Protein 7VRF (pdb70)

B-factor: mean 32.5, std 10.84, range [16.89, 79.66]

Solvent-accessible surface area: 8425 Å² total

Structure (mmCIF, N/CA/C/O backbone):
data_7VRF
#
_entry.id   7VRF
#
_cell.length_a   31.421
_cell.length_b   37.455
_cell.length_c   38.757
_cell.angle_alpha   61.228
_cell.angle_beta   88.787
_cell.angle_gamma   74.943
#
_symmetry.space_group_name_H-M   'P 1'
#
loop_
_entity.id
_entity.type
_entity.pdbx_description
1 polymer Oxpecker
2 polymer H3K9me3
3 water water
#
loop_
_atom_site.group_PDB
_atom_site.id
_atom_site.type_symbol
_atom_site.label_atom_id
_atom_site.label_alt_id
_atom_site.label_comp_id
_atom_site.label_asym_id
_atom_site.label_entity_id
_atom_site.label_seq_id
_atom_site.pdbx_PDB_ins_code
_atom_site.Cartn_x
_atom_site.Cartn_y
_atom_site.Cartn_z
_atom_site.occupancy
_atom_site.B_iso_or_equiv
_atom_site.auth_seq_id
_atom_site.auth_comp_id
_atom_site.auth_asym_id
_atom_site.auth_atom_id
_atom_site.pdbx_PDB_model_num
ATOM 1 N N . SER A 1 6 ? 63.75960 7.25618 162.69668 1.000 56.54864 19 SER A N 1
ATOM 2 C CA . SER A 1 6 ? 63.77110 6.12463 161.77638 1.000 50.25227 19 SER A CA 1
ATOM 3 C C . SER A 1 6 ? 63.71037 4.81439 162.54239 1.000 42.08121 19 SER A C 1
ATOM 4 O O . SER A 1 6 ? 63.43994 4.79589 163.74478 1.000 44.88116 19 SER A O 1
ATOM 7 N N . SER A 1 7 ? 64.02195 3.71990 161.84052 1.000 47.50267 20 SER A N 1
ATOM 8 C CA . SER A 1 7 ? 63.92886 2.38902 162.42635 1.000 39.22971 20 SER A CA 1
ATOM 9 C C . SER A 1 7 ? 65.08160 1.49685 162.00511 1.000 31.59659 20 SER A C 1
ATOM 10 O O . SER A 1 7 ? 64.89647 0.28375 161.82768 1.000 36.47119 20 SER A O 1
ATOM 13 N N . GLU A 1 8 ? 66.27474 2.06061 161.90117 1.000 28.50643 21 GLU A N 1
ATOM 14 C CA . GLU A 1 8 ? 67.44014 1.37864 161.36014 1.000 33.33479 21 GLU A CA 1
ATOM 15 C C . GLU A 1 8 ? 68.41188 1.02117 162.48088 1.000 29.79824 21 GLU A C 1
ATOM 16 O O . GLU A 1 8 ? 68.74847 1.86731 163.32836 1.000 27.79692 21 GLU A O 1
ATOM 22 N N . TYR A 1 9 ? 68.85235 -0.23371 162.50128 1.000 24.50791 22 TYR A N 1
ATOM 23 C CA . TYR A 1 9 ? 69.72847 -0.72864 163.55934 1.000 25.67499 22 TYR A CA 1
ATOM 24 C C . TYR A 1 9 ? 70.88179 -1.51469 162.93317 1.000 26.48496 22 TYR A C 1
ATOM 25 O O . TYR A 1 9 ? 70.94346 -1.71685 161.71188 1.000 26.81853 22 TYR A O 1
ATOM 34 N N . ILE A 1 10 ? 71.79836 -1.98084 163.76406 1.000 21.37952 23 ILE A N 1
ATOM 35 C CA . ILE A 1 10 ? 73.00512 -2.65925 163.31051 1.000 20.77373 23 ILE A CA 1
ATOM 36 C C . ILE A 1 10 ? 72.79791 -4.16567 163.44342 1.000 21.97327 23 ILE A C 1
ATOM 37 O O . ILE A 1 10 ? 72.41136 -4.65287 164.50732 1.000 22.49004 23 ILE A O 1
ATOM 42 N N . VAL A 1 11 ? 73.07108 -4.90034 162.37982 1.000 20.73415 24 VAL A N 1
ATOM 43 C CA . VAL A 1 11 ? 72.86377 -6.34610 162.39727 1.000 19.89226 24 VAL A CA 1
ATOM 44 C C . VAL A 1 11 ? 74.14276 -7.00341 162.89967 1.000 22.91728 24 VAL A C 1
ATOM 45 O O . VAL A 1 11 ? 75.25252 -6.65863 162.45888 1.000 23.71080 24 VAL A O 1
ATOM 49 N N . GLU A 1 12 ? 74.00588 -7.97579 163.80581 1.000 22.34662 25 GLU A N 1
ATOM 50 C CA . GLU A 1 12 ? 75.13474 -8.73216 164.33368 1.000 20.93240 25 GLU A CA 1
ATOM 51 C C . GLU A 1 12 ? 75.30144 -10.09023 163.67028 1.000 23.54325 25 GLU A C 1
ATOM 52 O O . GLU A 1 12 ? 76.41874 -10.49360 163.34265 1.000 24.01159 25 GLU A O 1
ATOM 58 N N . LYS A 1 13 ? 74.21399 -10.83137 163.53330 1.000 21.65694 26 LYS A N 1
ATOM 59 C CA . LYS A 1 13 ? 74.26378 -12.15720 162.93515 1.000 21.19592 26 LYS A CA 1
ATOM 60 C C . LYS A 1 13 ? 72.84669 -12.53115 162.54273 1.000 24.87202 26 LYS A C 1
ATOM 61 O O . LYS A 1 13 ? 71.87582 -11.86689 162.92544 1.000 22.35730 26 LYS A O 1
ATOM 67 N N . PHE A 1 14 ? 72.73801 -13.60765 161.77358 1.000 24.89545 27 PHE A N 1
ATOM 68 C CA . PHE A 1 14 ? 71.44262 -14.17602 161.45972 1.000 17.85827 27 PHE A CA 1
ATOM 69 C C . PHE A 1 14 ? 71.29731 -15.46745 162.24570 1.000 21.07901 27 PHE A C 1
ATOM 70 O O . PHE A 1 14 ? 72.28794 -16.11650 162.59723 1.000 23.63808 27 PHE A O 1
ATOM 78 N N . LEU A 1 15 ? 70.05253 -15.79566 162.53575 1.000 17.96145 28 LEU A N 1
ATOM 79 C CA . LEU A 1 15 ? 69.71409 -16.89762 163.42974 1.000 18.87976 28 LEU A CA 1
ATOM 80 C C . LEU A 1 15 ? 68.69690 -17.82931 162.81602 1.000 21.22431 28 LEU A C 1
ATOM 81 O O . LEU A 1 15 ? 68.12800 -18.66343 163.53841 1.000 23.97943 28 LEU A O 1
ATOM 86 N N . GLY A 1 16 ? 68.47959 -17.74356 161.50814 1.000 19.53420 29 GLY A N 1
ATOM 87 C CA . GLY A 1 16 ? 67.46477 -18.58945 160.89861 1.000 21.17270 29 GLY A CA 1
ATOM 88 C C . GLY A 1 16 ? 67.04791 -18.07800 159.53480 1.000 21.34890 29 GLY A C 1
ATOM 89 O O . GLY A 1 16 ? 67.25968 -16.90915 159.18005 1.000 18.92024 29 GLY A O 1
ATOM 90 N N . LYS A 1 17 ? 66.41347 -18.94010 158.76575 1.000 18.43737 30 LYS A N 1
ATOM 91 C CA . LYS A 1 17 ? 65.94804 -18.59649 157.42651 1.000 19.81483 30 LYS A CA 1
ATOM 92 C C . LYS A 1 17 ? 64.56870 -19.18815 157.25188 1.000 23.88019 30 LYS A C 1
ATOM 93 O O . LYS A 1 17 ? 64.31651 -20.30921 157.71995 1.000 23.14008 30 LYS A O 1
ATOM 99 N N . ARG A 1 18 ? 63.68301 -18.44968 156.58491 1.000 23.51561 31 ARG A N 1
ATOM 100 C CA . ARG A 1 18 ? 62.37283 -18.99773 156.21296 1.000 24.80967 31 ARG A CA 1
ATOM 101 C C . ARG A 1 18 ? 61.81834 -18.31708 154.97069 1.000 29.72313 31 ARG A C 1
ATOM 102 O O . ARG A 1 18 ? 62.32024 -17.27871 154.52961 1.000 23.63411 31 ARG A O 1
ATOM 110 N N . TYR A 1 19 ? 60.73729 -18.89191 154.43050 1.000 22.98879 32 TYR A N 1
ATOM 111 C CA . TYR A 1 19 ? 59.95207 -18.24628 153.37579 1.000 26.81472 32 TYR A CA 1
ATOM 112 C C . TYR A 1 19 ? 58.61281 -17.85520 153.97933 1.000 29.36446 32 TYR A C 1
ATOM 113 O O . TYR A 1 19 ? 57.97243 -18.67244 154.64371 1.000 28.47801 32 TYR A O 1
ATOM 122 N N . LEU A 1 20 ? 58.23384 -16.59618 153.81254 1.000 24.94137 33 LEU A N 1
ATOM 123 C CA . LEU A 1 20 ? 56.94319 -16.07181 154.24090 1.000 27.98038 33 LEU A CA 1
ATOM 124 C C . LEU A 1 20 ? 56.21319 -15.56399 153.00680 1.000 31.12140 33 LEU A C 1
ATOM 125 O O . LEU A 1 20 ? 56.68947 -14.63684 152.34008 1.000 28.90044 33 LEU A O 1
ATOM 130 N N . ARG A 1 21 ? 55.05649 -16.16037 152.71424 1.000 27.04283 34 ARG A N 1
ATOM 131 C CA . ARG A 1 21 ? 54.32718 -15.86694 151.47725 1.000 31.84629 34 ARG A CA 1
ATOM 132 C C . ARG A 1 21 ? 55.23321 -16.04078 1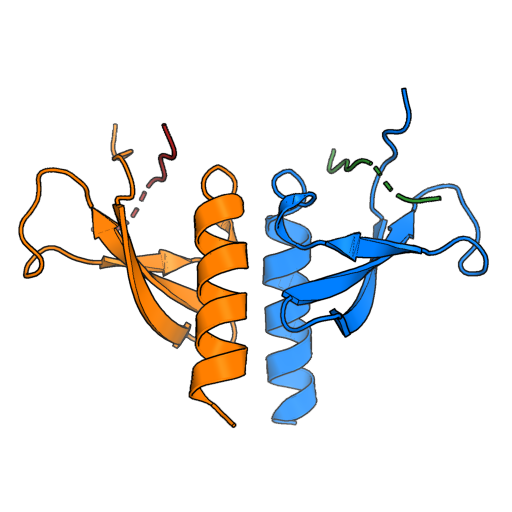50.25996 1.000 30.73388 34 ARG A C 1
ATOM 133 O O . ARG A 1 21 ? 55.15286 -15.29587 149.28133 1.000 32.63699 34 ARG A O 1
ATOM 141 N N . GLY A 1 22 ? 56.12895 -17.01691 150.33349 1.000 30.98541 35 GLY A N 1
ATOM 142 C CA . GLY A 1 22 ? 56.98754 -17.32586 149.21354 1.000 31.23095 35 GLY A CA 1
ATOM 143 C C . GLY A 1 22 ? 58.20481 -16.43876 149.08719 1.000 32.69609 35 GLY A C 1
ATOM 144 O O . GLY A 1 22 ? 58.90793 -16.52199 148.08904 1.000 30.28566 35 GLY A O 1
ATOM 145 N N . ARG A 1 23 ? 58.48942 -15.59910 150.08395 1.000 25.92765 36 ARG A N 1
ATOM 146 C CA . ARG A 1 23 ? 59.63937 -14.71506 149.95824 1.000 26.76944 36 ARG A CA 1
ATOM 147 C C . ARG A 1 23 ? 60.66208 -14.92317 151.07912 1.000 26.35569 36 ARG A C 1
ATOM 148 O O . ARG A 1 23 ? 60.29223 -15.19282 152.23339 1.000 27.52385 36 ARG A O 1
ATOM 156 N N . PRO A 1 24 ? 61.95710 -14.85400 150.75634 1.000 23.13528 37 PRO A N 1
ATOM 157 C CA . PRO A 1 24 ? 62.98789 -15.20703 151.73964 1.000 25.55513 37 PRO A CA 1
ATOM 158 C C . PRO A 1 24 ? 63.13042 -14.16075 152.84476 1.000 22.89644 37 PRO A C 1
ATOM 159 O O . PRO A 1 24 ? 63.15355 -12.95278 152.59369 1.000 21.93546 37 PRO A O 1
ATOM 163 N N . GLN A 1 25 ? 63.27046 -14.64710 154.07960 1.000 21.65675 38 GLN A N 1
ATOM 164 C CA . GLN A 1 25 ? 63.44626 -13.80279 155.25680 1.000 20.36423 38 GLN A CA 1
ATOM 165 C C . GLN A 1 25 ? 64.52416 -14.40624 156.14008 1.000 22.49849 38 GLN A C 1
ATOM 166 O O . GLN A 1 25 ? 64.71409 -15.62902 156.15593 1.000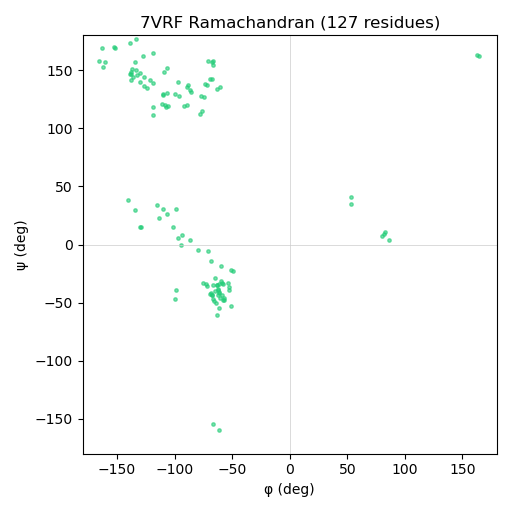 23.49154 38 GLN A O 1
ATOM 172 N N . TYR A 1 26 ? 65.22482 -13.55057 156.88558 1.000 19.64344 39 TYR A N 1
ATOM 173 C CA . TYR A 1 26 ? 66.30688 -13.98371 157.76484 1.000 19.57342 39 TYR A CA 1
ATOM 174 C C . TYR A 1 26 ? 66.02598 -13.50505 159.17537 1.000 20.23987 39 TYR A C 1
ATOM 175 O O . TYR A 1 26 ? 65.59909 -12.36841 159.38208 1.000 21.91382 39 TYR A O 1
ATOM 184 N N . LEU A 1 27 ? 66.21631 -14.39580 160.14149 1.000 18.00151 40 LEU A N 1
ATOM 185 C CA . LEU A 1 27 ? 66.02615 -14.04919 161.53817 1.000 17.48274 40 LEU A CA 1
ATOM 186 C C . LEU A 1 27 ? 67.22689 -13.22855 161.99277 1.000 18.72366 40 LEU A C 1
ATOM 187 O O . LEU A 1 27 ? 68.36894 -13.70098 161.97640 1.000 20.74856 40 LEU A O 1
ATOM 192 N N . THR A 1 28 ? 66.99262 -11.97119 162.33792 1.000 20.11206 41 THR A N 1
ATOM 193 C CA . THR A 1 28 ? 68.06752 -10.99136 162.43024 1.000 16.89158 41 THR A CA 1
ATOM 194 C C . THR A 1 28 ? 68.31868 -10.67085 163.89879 1.000 17.96808 41 THR A C 1
ATOM 195 O O . THR A 1 28 ? 67.40616 -10.19282 164.57144 1.000 19.29325 41 THR A O 1
ATOM 199 N N . LYS A 1 29 ? 69.54414 -10.93004 164.36529 1.000 17.47374 42 LYS A N 1
ATOM 200 C CA . LYS A 1 29 ? 69.99092 -10.56786 165.71717 1.000 21.81529 42 LYS A CA 1
ATOM 201 C C . LYS A 1 29 ? 70.63205 -9.19171 165.61983 1.000 21.22187 42 LYS A C 1
ATOM 202 O O . LYS A 1 29 ? 71.62533 -9.03699 164.91600 1.000 21.78756 42 LYS A O 1
ATOM 208 N N . TRP A 1 30 ? 70.06553 -8.21448 166.33297 1.000 20.32089 43 TRP A N 1
ATOM 209 C CA . TRP A 1 30 ? 70.56281 -6.83944 166.32057 1.000 20.91656 43 TRP A CA 1
ATOM 210 C C . TRP A 1 30 ? 71.66423 -6.66212 167.35128 1.000 25.32659 43 TRP A C 1
ATOM 211 O O . TRP A 1 30 ? 71.54342 -7.12715 168.49487 1.000 20.97183 43 TRP A O 1
ATOM 222 N N . GLU A 1 31 ? 72.75816 -6.03515 166.92971 1.000 25.52136 44 GLU A N 1
ATOM 223 C CA . GLU A 1 31 ? 73.82073 -5.68949 167.85413 1.000 22.63857 44 GLU A CA 1
ATOM 224 C C . GLU A 1 31 ? 73.29413 -4.75540 168.93339 1.000 19.78160 44 GLU A C 1
ATOM 225 O O . GLU A 1 31 ? 72.53229 -3.82269 168.65834 1.000 21.61753 44 GLU A O 1
ATOM 231 N N . GLY A 1 32 ? 73.67834 -5.03244 170.17550 1.000 21.00220 45 GLY A N 1
ATOM 232 C CA . GLY A 1 32 ? 73.24799 -4.19940 171.27760 1.000 23.20951 45 GLY A CA 1
ATOM 233 C C . GLY A 1 32 ? 71.85559 -4.47616 171.78701 1.000 23.13040 45 GLY A C 1
ATOM 234 O O . GLY A 1 32 ? 71.37767 -3.75387 172.67791 1.000 24.53365 45 GLY A O 1
ATOM 235 N N . TYR A 1 33 ? 71.20909 -5.52805 171.30073 1.000 23.95472 46 TYR A N 1
ATOM 236 C CA . TYR A 1 33 ? 69.91381 -5.96240 171.79337 1.000 20.28823 46 TYR A CA 1
ATOM 237 C C . TYR A 1 33 ? 69.95050 -7.45542 172.08777 1.000 24.21734 46 TYR A C 1
ATOM 238 O O . TYR A 1 33 ? 70.63364 -8.21669 171.38016 1.000 26.37802 46 TYR A O 1
ATOM 247 N N . PRO A 1 34 ? 69.20164 -7.91142 173.08588 1.000 23.68206 47 PRO A N 1
ATOM 248 C CA . PRO A 1 34 ? 69.22883 -9.34244 173.41663 1.000 24.30264 47 PRO A CA 1
ATOM 249 C C . PRO A 1 34 ? 68.62411 -10.17685 172.30192 1.000 27.25096 47 PRO A C 1
ATOM 250 O O . PRO A 1 34 ? 67.79735 -9.70684 171.52341 1.000 24.50778 47 PRO A O 1
ATOM 254 N N . ILE A 1 35 ? 69.01228 -11.45697 172.29340 1.000 28.82174 48 ILE A N 1
ATOM 255 C CA . ILE A 1 35 ? 68.49820 -12.42841 171.32338 1.000 27.37955 48 ILE A CA 1
ATOM 256 C C . ILE A 1 35 ? 66.96651 -12.48153 171.31606 1.000 27.30607 48 ILE A C 1
ATOM 257 O O . ILE A 1 35 ? 66.35507 -12.65632 170.25028 1.000 26.54658 48 ILE A O 1
ATOM 262 N N . GLU A 1 36 ? 66.31690 -12.27037 172.47150 1.000 28.53729 49 GLU A N 1
ATOM 263 C CA . GLU A 1 36 ? 64.84981 -12.26162 172.53020 1.000 29.43529 49 GLU A CA 1
ATOM 264 C C . GLU A 1 36 ? 64.22012 -11.20189 171.64388 1.000 32.07567 49 GLU A C 1
ATOM 265 O O . GLU A 1 36 ? 63.02029 -11.29737 171.34773 1.000 34.05136 49 GLU A O 1
ATOM 271 N N . GLN A 1 37 ? 65.00303 -10.20104 171.23200 1.000 27.30059 50 GLN A N 1
ATOM 272 C CA . GLN A 1 37 ? 64.61054 -9.05967 170.41724 1.000 29.04745 50 GLN A CA 1
ATOM 273 C C . GLN A 1 37 ? 64.84392 -9.27573 168.92742 1.000 24.72313 50 GLN A C 1
ATOM 274 O O . GLN A 1 37 ? 64.75829 -8.31093 168.15664 1.000 25.66425 50 GLN A O 1
ATOM 280 N N . CYS A 1 38 ? 65.20608 -10.48041 168.51349 1.000 26.20976 51 CYS A N 1
ATOM 281 C CA . CYS A 1 38 ? 65.49477 -10.65330 167.09591 1.000 23.57713 51 CYS A CA 1
ATOM 282 C C . CYS A 1 38 ? 64.18909 -10.57495 166.32357 1.000 24.72261 51 CYS A C 1
ATOM 283 O O . CYS A 1 38 ? 63.10609 -10.84898 166.85828 1.000 24.16666 51 CYS A O 1
ATOM 286 N N . THR A 1 39 ? 64.30058 -10.26106 165.02551 1.000 24.89732 52 THR A N 1
ATOM 287 C CA . THR A 1 39 ? 63.14343 -10.07489 164.17186 1.000 20.98635 52 THR A CA 1
ATOM 288 C C . THR A 1 39 ? 63.39461 -10.74064 162.82206 1.000 19.28455 52 THR A C 1
ATOM 289 O O . THR A 1 39 ? 64.53117 -10.78540 162.33562 1.000 20.41960 52 THR A O 1
ATOM 293 N N . TRP A 1 40 ? 62.31720 -11.25466 162.24293 1.000 20.02368 53 TRP A N 1
ATOM 294 C CA . TRP A 1 40 ? 62.32544 -11.75996 160.86815 1.000 20.06034 53 TRP A CA 1
ATOM 295 C C . TRP A 1 40 ? 62.28071 -10.58448 159.90864 1.000 24.20171 53 TRP A C 1
ATOM 296 O O . TRP A 1 40 ? 61.40295 -9.72255 160.02258 1.000 26.83146 53 TRP A O 1
ATOM 307 N N . GLU A 1 41 ? 63.22054 -10.55324 158.96622 1.000 21.85802 54 GLU A N 1
ATOM 308 C CA . GLU A 1 41 ? 63.36242 -9.43818 158.04411 1.000 18.19988 54 GLU A CA 1
ATOM 309 C C . GLU A 1 41 ? 63.44898 -9.95279 156.61759 1.000 20.96386 54 GLU A C 1
ATOM 310 O O . GLU A 1 41 ? 64.17888 -10.91465 156.35870 1.000 20.88237 54 GLU A O 1
ATOM 316 N N . PRO A 1 42 ? 62.79831 -9.26054 155.67890 1.000 22.74879 55 PRO A N 1
ATOM 317 C CA . PRO A 1 42 ? 62.89108 -9.64466 154.25871 1.000 24.68109 55 PRO A CA 1
ATOM 318 C C . PRO A 1 42 ? 64.26910 -9.39569 153.68312 1.000 24.11514 55 PRO A C 1
ATOM 319 O O . PRO A 1 42 ? 64.92857 -8.39418 153.97752 1.000 23.43424 55 PRO A O 1
ATOM 323 N N . LEU A 1 43 ? 64.68252 -10.32219 152.82578 1.000 22.52229 56 LEU A N 1
ATOM 324 C CA . LEU A 1 43 ? 65.98065 -10.24533 152.18368 1.000 26.55420 56 LEU A CA 1
ATOM 325 C C . LEU A 1 43 ? 66.20463 -8.90632 151.49609 1.000 21.79753 56 LEU A C 1
ATOM 326 O O . LEU A 1 43 ? 67.31487 -8.36193 151.51796 1.000 24.55631 56 LEU A O 1
ATOM 331 N N . GLU A 1 44 ? 65.17135 -8.36185 150.86423 1.000 29.44331 57 GLU A N 1
ATOM 332 C CA . GLU A 1 44 ? 65.42334 -7.17583 150.05863 1.000 29.99203 57 GLU A CA 1
ATOM 333 C C . GLU A 1 44 ? 65.71557 -5.95296 150.91367 1.000 31.41728 57 GLU A C 1
ATOM 334 O O . GLU A 1 44 ? 66.11946 -4.91812 150.36271 1.000 28.55051 57 GLU A O 1
ATOM 340 N N . ASN A 1 45 ? 65.59952 -6.06094 152.24094 1.000 30.34065 58 ASN A N 1
ATOM 341 C CA . ASN A 1 45 ? 65.94527 -4.98580 153.15809 1.000 28.70516 58 ASN A CA 1
ATOM 342 C C . ASN A 1 45 ? 67.34107 -5.12811 153.74410 1.000 27.23678 58 ASN A C 1
ATOM 343 O O . ASN A 1 45 ? 67.71612 -4.32563 154.60271 1.000 30.93868 58 ASN A O 1
ATOM 348 N N . LEU A 1 46 ? 68.12076 -6.10668 153.29528 1.000 23.13369 59 LEU A N 1
ATOM 349 C CA . LEU A 1 46 ? 69.39274 -6.46576 153.90241 1.000 19.35529 59 LEU A CA 1
ATOM 350 C C . LEU A 1 46 ? 70.55474 -6.17192 152.96259 1.000 23.35861 59 LEU A C 1
ATOM 351 O O . LEU A 1 46 ? 71.64584 -6.71821 153.12537 1.000 25.56930 59 LEU A O 1
ATOM 356 N N . GLY A 1 47 ? 70.33859 -5.25609 152.00086 1.000 30.85951 60 GLY A N 1
ATOM 357 C CA . GLY A 1 47 ? 71.36374 -4.95516 151.01668 1.000 26.41206 60 GLY A CA 1
ATOM 358 C C . GLY A 1 47 ? 72.67262 -4.48303 151.61465 1.000 30.99182 60 GLY A C 1
ATOM 359 O O . GLY A 1 47 ? 73.75180 -4.77738 151.08489 1.000 30.46510 60 GLY A O 1
ATOM 360 N N . LYS A 1 48 ? 72.60467 -3.75733 152.73312 1.000 24.02259 61 LYS A N 1
ATOM 361 C CA . LYS A 1 48 ? 73.81637 -3.29456 153.37139 1.000 24.53532 61 LYS A CA 1
ATOM 362 C C . LYS A 1 48 ? 74.47936 -4.39257 154.19139 1.000 29.45007 61 LYS A C 1
ATOM 363 O O . LYS A 1 48 ? 75.59041 -4.18713 154.69298 1.000 28.45709 61 LYS A O 1
ATOM 369 N N . CYS A 1 49 ? 73.83693 -5.56743 154.28807 1.000 26.17082 62 CYS A N 1
ATOM 370 C CA . CYS A 1 49 ? 74.30999 -6.69513 155.08492 1.000 25.63663 62 CYS A CA 1
ATOM 371 C C . CYS A 1 49 ? 74.78164 -7.85394 154.20830 1.000 30.28158 62 CYS A C 1
ATOM 372 O O . CYS A 1 49 ? 74.66033 -9.02418 154.57830 1.000 25.75240 62 CYS A O 1
ATOM 375 N N . MET A 1 50 ? 75.29526 -7.56045 153.01675 1.000 32.14665 63 MET A N 1
ATOM 376 C CA . MET A 1 50 ? 75.44017 -8.64198 152.06468 1.000 29.83445 63 MET A CA 1
ATOM 377 C C . MET A 1 50 ? 76.54361 -9.61140 152.43225 1.000 27.58390 63 MET A C 1
ATOM 378 O O . MET A 1 50 ? 76.43359 -10.81162 152.13010 1.000 31.54386 63 MET A O 1
ATOM 383 N N . THR A 1 51 ? 77.63269 -9.09430 153.00016 1.000 28.15937 64 THR A N 1
ATOM 384 C CA . THR A 1 51 ? 78.69118 -9.95291 153.51478 1.000 33.48905 64 THR A CA 1
ATOM 385 C C . THR A 1 51 ? 78.14924 -10.92086 154.55533 1.000 29.63480 64 THR A C 1
ATOM 386 O O . THR A 1 51 ? 78.43198 -12.12217 154.51271 1.000 29.77205 64 THR A O 1
ATOM 390 N N . LEU A 1 52 ? 77.37100 -10.40360 155.50462 1.000 29.17221 65 LEU A N 1
ATOM 391 C CA . LEU A 1 52 ? 76.79451 -11.24989 156.54378 1.000 27.24199 65 LEU A CA 1
ATOM 392 C C . LEU A 1 52 ? 75.86747 -12.30485 155.94619 1.000 24.99383 65 LEU A C 1
ATOM 393 O O . LEU A 1 52 ? 75.89081 -13.46612 156.37201 1.000 24.50334 65 LEU A O 1
ATOM 398 N N . ILE A 1 53 ? 75.04408 -11.92616 154.96029 1.000 24.18425 66 ILE A N 1
ATOM 399 C CA . ILE A 1 53 ? 74.15243 -12.89398 154.31761 1.000 24.02180 66 ILE A CA 1
ATOM 400 C C . ILE A 1 53 ? 74.96272 -13.94168 153.54928 1.000 26.50655 66 ILE A C 1
ATOM 401 O O . ILE A 1 53 ? 74.70591 -15.14734 153.65120 1.000 22.19553 66 ILE A O 1
ATOM 406 N N . ALA A 1 54 ? 75.92683 -13.48809 152.72799 1.000 27.33895 67 ALA A N 1
ATOM 407 C CA . ALA A 1 54 ? 76.76311 -14.42878 151.98988 1.000 26.21218 67 ALA A CA 1
ATOM 408 C C . ALA A 1 54 ? 77.48064 -15.38182 152.93729 1.000 27.18010 67 ALA A C 1
ATOM 409 O O . ALA A 1 54 ? 77.48712 -16.60417 152.71596 1.000 24.68747 67 ALA A O 1
ATOM 411 N N . ASP A 1 55 ? 78.07756 -14.83787 154.01577 1.000 27.56271 68 ASP A N 1
ATOM 412 C CA . ASP A 1 55 ? 78.76387 -15.68264 154.99460 1.000 27.33102 68 ASP A CA 1
ATOM 413 C C . ASP A 1 55 ? 77.79014 -16.65693 155.66316 1.000 25.22089 68 ASP A C 1
ATOM 414 O O . ASP A 1 55 ? 78.13882 -17.81324 155.93291 1.000 29.49703 68 ASP A O 1
ATOM 419 N N . TYR A 1 56 ? 76.56721 -16.19871 155.94753 1.000 25.20293 69 TYR A N 1
ATOM 420 C CA . TYR A 1 56 ? 75.54708 -17.04902 156.55992 1.000 24.33548 69 TYR A CA 1
ATOM 421 C C . TYR A 1 56 ? 75.08869 -18.14484 155.60424 1.000 28.68813 69 TYR A C 1
ATOM 422 O O . TYR A 1 56 ? 74.91710 -19.30962 155.99129 1.000 26.39394 69 TYR A O 1
ATOM 431 N N . GLU A 1 57 ? 74.87503 -17.78812 154.34359 1.000 27.10694 70 GLU A N 1
ATOM 432 C CA . GLU A 1 57 ? 74.51181 -18.80110 153.37063 1.000 25.48319 70 GLU A CA 1
ATOM 433 C C . GLU A 1 57 ? 75.63235 -19.82790 153.19730 1.000 23.30927 70 GLU A C 1
ATOM 434 O O . GLU A 1 57 ? 75.35283 -21.00543 152.97424 1.000 29.26588 70 GLU A O 1
ATOM 440 N N . ALA A 1 58 ? 76.89968 -19.40150 153.29343 1.000 27.37715 71 ALA A N 1
ATOM 441 C CA . ALA A 1 58 ? 78.01339 -20.33874 153.20969 1.000 24.60300 71 ALA A CA 1
ATOM 442 C C . ALA A 1 58 ? 78.03164 -21.26773 154.41278 1.000 33.75786 71 ALA A C 1
ATOM 443 O O . ALA A 1 58 ? 78.28781 -22.46885 154.27742 1.000 34.12285 71 ALA A O 1
ATOM 445 N N . GLU A 1 59 ? 77.80327 -20.70060 155.60060 1.000 30.83916 72 GLU A N 1
ATOM 446 C CA . GLU A 1 59 ? 77.593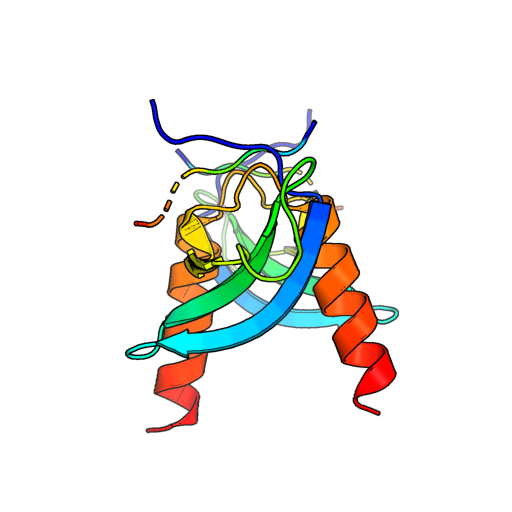18 -21.47393 156.82328 1.000 31.35409 72 GLU A CA 1
ATOM 447 C C . GLU A 1 59 ? 76.53276 -22.55806 156.66616 1.000 29.67967 72 GLU 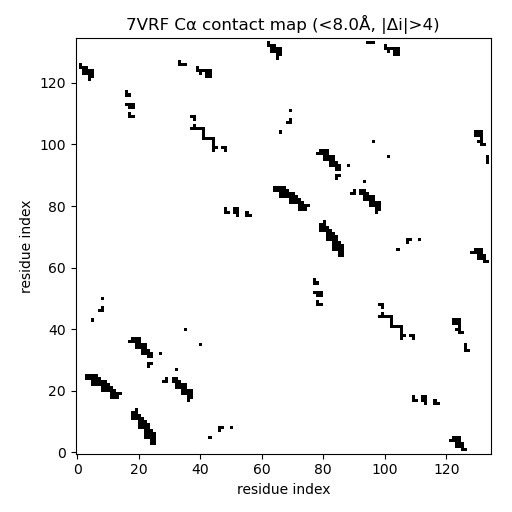A C 1
ATOM 448 O O . GLU A 1 59 ? 76.75345 -23.73401 157.00213 1.000 33.14643 72 GLU A O 1
ATOM 454 N N . LEU A 1 60 ? 75.35020 -22.16279 156.20203 1.000 29.58246 73 LEU A N 1
ATOM 455 C CA . LEU A 1 60 ? 74.23146 -23.08628 156.06316 1.000 25.94575 73 LEU A CA 1
ATOM 456 C C . LEU A 1 60 ? 74.56791 -24.20158 155.07595 1.000 38.59558 73 LEU A C 1
ATOM 457 O O . LEU A 1 60 ? 74.10664 -25.34127 155.22220 1.000 31.75960 73 LEU A O 1
ATOM 462 N N . PHE A 1 61 ? 75.34809 -23.88036 154.03548 1.000 33.35462 74 PHE A N 1
ATOM 463 C CA . PHE A 1 61 ? 75.74714 -24.90006 153.06751 1.000 35.78200 74 PHE A CA 1
ATOM 464 C C . PHE A 1 61 ? 76.67463 -25.92324 153.71392 1.000 31.91441 74 PHE A C 1
ATOM 465 O O . PHE A 1 61 ? 76.50451 -27.13207 153.53350 1.000 40.88861 74 PHE A O 1
ATOM 473 N N . GLN A 1 62 ? 77.67808 -25.46298 154.45915 1.000 36.50493 75 GLN A N 1
ATOM 474 C CA . GLN A 1 62 ? 78.63214 -26.41875 155.00774 1.000 39.71098 75 GLN A CA 1
ATOM 475 C C . GLN A 1 62 ? 78.03602 -27.18449 156.18267 1.000 44.08403 75 GLN A C 1
ATOM 476 O O . GLN A 1 62 ? 78.36047 -28.36071 156.37182 1.000 46.28411 75 GLN A O 1
ATOM 482 N N . GLN A 1 63 ? 77.16408 -26.54522 156.97488 1.000 37.43749 76 GLN A N 1
ATOM 483 C CA . GLN A 1 63 ? 76.46420 -27.27080 158.03361 1.000 43.26077 76 GLN A CA 1
ATOM 484 C C . GLN A 1 63 ? 75.50044 -28.29884 157.45612 1.000 44.31861 76 GLN A C 1
ATOM 485 O O . GLN A 1 63 ? 75.29782 -29.36573 158.05346 1.000 48.27496 76 GLN A O 1
ATOM 491 N N . SER A 1 64 ? 74.88159 -27.99800 156.31142 1.000 42.42804 77 SER A N 1
ATOM 492 C CA . SER A 1 64 ? 74.11193 -29.02539 155.62410 1.000 39.44907 77 SER A CA 1
ATOM 493 C C . SER A 1 64 ? 75.00616 -30.18755 155.20643 1.000 56.17351 77 SER A C 1
ATOM 494 O O . SER A 1 64 ? 74.73523 -31.33999 155.56086 1.000 54.02727 77 SER A O 1
ATOM 497 N N . ARG A 1 65 ? 76.08897 -29.90811 154.46964 1.000 46.30963 78 ARG A N 1
ATOM 498 C CA . ARG A 1 65 ? 76.88129 -30.99111 153.89324 1.000 57.32435 78 ARG A CA 1
ATOM 499 C C . ARG A 1 65 ? 77.55218 -31.87192 154.95133 1.000 58.25469 78 ARG A C 1
ATOM 500 O O . ARG A 1 65 ? 77.76438 -33.06464 154.69389 1.000 56.82744 78 ARG A O 1
ATOM 508 N N . GLU A 1 66 ? 77.88066 -31.33462 156.13108 1.000 53.83521 79 GLU A N 1
ATOM 509 C CA . GLU A 1 66 ? 78.80724 -32.04270 157.02786 1.000 59.37765 79 GLU A CA 1
ATOM 510 C C . GLU A 1 66 ? 78.09717 -33.15542 157.80907 1.000 61.09371 79 GLU A C 1
ATOM 511 O O . GLU A 1 66 ? 76.87397 -33.31029 157.73554 1.000 65.09060 79 GLU A O 1
ATOM 517 N N . SER B 1 6 ? 85.98108 0.71031 137.67078 1.000 46.78326 19 SER B N 1
ATOM 518 C CA . SER B 1 6 ? 86.53280 0.32701 136.37486 1.000 54.59971 19 SER B CA 1
ATOM 519 C C . SER B 1 6 ? 85.93329 -0.97763 135.82992 1.000 51.00763 19 SER B C 1
ATOM 520 O O . SER B 1 6 ? 86.06878 -1.25333 134.64536 1.000 49.08571 19 SER B O 1
ATOM 523 N N . SER B 1 7 ? 85.27183 -1.78147 136.68041 1.000 46.76541 20 SER B N 1
ATOM 524 C CA . SER B 1 7 ? 84.68829 -3.03460 136.20621 1.000 35.25253 20 SER B CA 1
ATOM 525 C C . SER B 1 7 ? 83.26093 -3.24828 136.70911 1.000 28.78970 20 SER B C 1
ATOM 526 O O . SER B 1 7 ? 82.81928 -4.39180 136.83722 1.000 33.08564 20 SER B O 1
ATOM 529 N N . GLU B 1 8 ? 82.50920 -2.17385 136.95339 1.000 29.75518 21 GLU B N 1
ATOM 530 C CA . GLU B 1 8 ? 81.10730 -2.26387 137.34634 1.000 29.43484 21 GLU B CA 1
ATOM 531 C C . GLU B 1 8 ? 80.17742 -2.09127 136.15693 1.000 30.19036 21 GLU B C 1
ATOM 532 O O . GLU B 1 8 ? 80.41007 -1.23978 135.28749 1.000 27.09652 21 GLU B O 1
ATOM 538 N N . TYR B 1 9 ? 79.10624 -2.89333 136.13775 1.000 26.01833 22 TYR B N 1
ATOM 539 C CA . TYR B 1 9 ? 78.11763 -2.89106 135.06757 1.000 23.23858 22 TYR B CA 1
ATOM 540 C C . TYR B 1 9 ? 76.73077 -3.00372 135.69157 1.000 25.58277 22 TYR B C 1
ATOM 541 O O . TYR B 1 9 ? 76.58061 -3.16080 136.90756 1.000 26.42079 22 TYR B O 1
ATOM 550 N N . ILE B 1 10 ? 75.70982 -2.88359 134.86115 1.000 22.82603 23 ILE B N 1
ATOM 551 C CA . ILE B 1 10 ? 74.32810 -2.87614 135.30526 1.000 19.29919 23 ILE B CA 1
ATOM 552 C C . ILE B 1 10 ? 73.75514 -4.27887 135.16252 1.000 22.59458 23 ILE B C 1
ATOM 553 O O . ILE B 1 10 ? 73.79522 -4.86794 134.07427 1.000 23.21457 23 ILE B O 1
ATOM 558 N N . VAL B 1 11 ? 73.17566 -4.80023 136.22916 1.000 21.66896 24 VAL B N 1
ATOM 559 C CA . VAL B 1 11 ? 72.58395 -6.13658 136.21485 1.000 20.31046 24 VAL B CA 1
ATOM 560 C C . VAL B 1 11 ? 71.15297 -6.09310 135.70372 1.000 21.40880 24 VAL B C 1
ATOM 561 O O . VAL B 1 11 ? 70.33912 -5.29390 136.17666 1.000 25.81225 24 VAL B O 1
ATOM 565 N N . GLU B 1 12 ? 70.82233 -6.97696 134.75998 1.000 22.16852 25 GLU B N 1
ATOM 566 C CA . GLU B 1 12 ? 69.45635 -7.07379 134.25092 1.000 21.56377 25 GLU B CA 1
ATOM 567 C C . GLU B 1 12 ? 68.64352 -8.20351 134.88073 1.000 23.90196 25 GLU B C 1
ATOM 568 O O . GLU B 1 12 ? 67.46165 -8.02164 135.17847 1.000 23.52857 25 GLU B O 1
ATOM 574 N N . LYS B 1 13 ? 69.24921 -9.35889 135.11279 1.000 24.95184 26 LYS B N 1
ATOM 575 C CA . LYS B 1 13 ? 68.50097 -10.57309 135.46543 1.000 20.04349 26 LYS B CA 1
ATOM 576 C C . LYS B 1 13 ? 69.51162 -11.57279 135.99309 1.000 21.09737 26 LYS B C 1
ATOM 577 O O . LYS B 1 13 ? 70.70090 -11.49792 135.66312 1.000 23.35213 26 LYS B O 1
ATOM 583 N N . PHE B 1 14 ? 69.03683 -12.54691 136.77303 1.000 22.94125 27 PHE B N 1
ATOM 584 C CA . PHE B 1 14 ? 69.86695 -13.68556 137.11816 1.000 22.13423 27 PHE B CA 1
ATOM 585 C C . PHE B 1 14 ? 69.36484 -14.93631 136.41190 1.000 19.59714 27 PHE B C 1
ATOM 586 O O . PHE B 1 14 ? 68.17162 -15.05924 136.13281 1.000 23.62127 27 PHE B O 1
ATOM 594 N N . LEU B 1 15 ? 70.29098 -15.83388 136.09703 1.000 22.67634 28 LEU B N 1
ATOM 595 C CA . LEU B 1 15 ? 70.01429 -16.95380 135.19806 1.000 25.08087 28 LEU B CA 1
ATOM 596 C C . LEU B 1 15 ? 70.46478 -18.28574 135.77441 1.000 24.14279 28 LEU B C 1
ATOM 597 O O . LEU B 1 15 ? 70.55830 -19.27309 135.03048 1.000 25.52119 28 LEU B O 1
ATOM 602 N N . GLY B 1 16 ? 70.74572 -18.33653 137.06454 1.000 20.46766 29 GLY B N 1
ATOM 603 C CA . GLY B 1 16 ? 71.22287 -19.56303 137.67786 1.000 22.83457 29 GLY B CA 1
ATOM 604 C C . GLY B 1 16 ? 71.83676 -19.28629 139.03100 1.000 24.60747 29 GLY B C 1
ATOM 605 O O . GLY B 1 16 ? 72.22681 -18.16351 139.36182 1.000 24.23042 29 GLY B O 1
ATOM 606 N N . LYS B 1 17 ? 71.95853 -20.35470 139.80725 1.000 20.24090 30 LYS B N 1
ATOM 607 C CA . LYS B 1 17 ? 72.56771 -20.27752 141.13128 1.000 24.46674 30 LYS B CA 1
ATOM 608 C C . LYS B 1 17 ? 73.51205 -21.45828 141.28607 1.000 29.20670 30 LYS B C 1
ATOM 609 O O . LYS B 1 17 ? 73.24028 -22.54959 140.76497 1.000 22.66473 30 LYS B O 1
ATOM 615 N N . ARG B 1 18 ? 74.63303 -21.24705 141.97067 1.000 25.62880 31 ARG B N 1
ATOM 616 C CA . ARG B 1 18 ? 75.49641 -22.36711 142.33402 1.000 27.87867 31 ARG B CA 1
ATOM 617 C C . ARG B 1 18 ? 76.25111 -22.04497 143.60736 1.000 30.36215 31 ARG B C 1
ATOM 618 O O . ARG B 1 18 ? 76.30273 -20.89273 144.04792 1.000 26.17326 31 ARG B O 1
ATOM 626 N N . TYR B 1 19 ? 76.88825 -23.07367 144.16026 1.000 23.86389 32 TYR B N 1
ATOM 627 C CA . TYR B 1 19 ? 77.86180 -22.88692 145.22848 1.000 26.21732 32 TYR B CA 1
ATOM 628 C C . TYR B 1 19 ? 79.24431 -23.19474 144.66750 1.000 31.80579 32 TYR B C 1
ATOM 629 O O . TYR B 1 19 ? 79.43254 -24.21218 143.98504 1.000 36.05735 32 TYR B O 1
ATOM 638 N N . LEU B 1 20 ? 80.18554 -22.28737 144.88831 1.000 27.74791 33 LEU B N 1
ATOM 639 C CA . LEU B 1 20 ? 81.56310 -22.45202 144.44532 1.000 32.65095 33 LEU B CA 1
ATOM 640 C C . LEU B 1 20 ? 82.44408 -22.45340 145.68997 1.000 35.99944 33 LEU B C 1
ATOM 641 O O . LEU B 1 20 ? 82.55949 -21.42711 146.37077 1.000 33.98300 33 LEU B O 1
ATOM 646 N N . ARG B 1 21 ? 83.03730 -23.61159 146.00227 1.000 39.64039 34 ARG B N 1
ATOM 647 C CA . ARG B 1 21 ? 83.82595 -23.78183 147.22741 1.000 41.23658 34 ARG B CA 1
ATOM 648 C C . ARG B 1 21 ? 82.99833 -23.35455 148.43534 1.000 33.48094 34 ARG B C 1
ATOM 649 O O . ARG B 1 21 ? 83.47204 -22.64682 149.33364 1.000 37.72273 34 ARG B O 1
ATOM 657 N N . GLY B 1 22 ? 81.71598 -23.72679 148.40271 1.000 33.61777 35 GLY B N 1
ATOM 658 C CA . GLY B 1 22 ? 80.79926 -23.53840 149.49881 1.000 36.56995 35 GLY B CA 1
ATOM 659 C C . GLY B 1 22 ? 80.10623 -22.20173 149.56353 1.000 30.61428 35 GLY B C 1
ATOM 660 O O . GLY B 1 22 ? 79.36006 -21.96555 150.51603 1.000 30.49221 35 GLY B O 1
ATOM 661 N N . ARG B 1 23 ? 80.31937 -21.32270 148.58901 1.000 28.64879 36 ARG B N 1
ATOM 662 C CA . ARG B 1 23 ? 79.80579 -19.97348 148.65462 1.000 25.59111 36 ARG B CA 1
ATOM 663 C C . ARG B 1 23 ? 78.84318 -19.66635 147.51516 1.000 26.87933 36 ARG B C 1
ATOM 664 O O . ARG B 1 23 ? 79.06348 -20.10446 146.38070 1.000 28.30768 36 ARG B O 1
ATOM 672 N N . PRO B 1 24 ? 77.74984 -18.96155 147.80400 1.000 26.70801 37 PRO B N 1
ATOM 673 C CA . PRO B 1 24 ? 76.69114 -18.79449 146.80293 1.000 22.10685 37 PRO B CA 1
ATOM 674 C C . PRO B 1 24 ? 77.11117 -17.82957 145.70497 1.000 25.48045 37 PRO B C 1
ATOM 675 O O . PRO B 1 24 ? 77.74237 -16.80566 145.95650 1.000 22.43276 37 PRO B O 1
ATOM 679 N N . GLN B 1 25 ? 76.78886 -18.19485 144.46606 1.000 23.48317 38 GLN B N 1
ATOM 680 C CA . GLN B 1 25 ? 77.04694 -17.32310 143.33300 1.000 22.61151 38 GLN B CA 1
ATOM 681 C C . GLN B 1 25 ? 75.80697 -17.29638 142.45696 1.000 25.98733 38 GLN B C 1
ATOM 682 O O . GLN B 1 25 ? 74.99703 -18.23562 142.47510 1.000 27.07526 38 GLN B O 1
ATOM 688 N N . TYR B 1 26 ? 75.67366 -16.22176 141.66608 1.000 23.86248 39 TYR B N 1
ATOM 689 C CA . TYR B 1 26 ? 74.53584 -16.07109 140.77519 1.000 24.91107 39 TYR B CA 1
ATOM 690 C C . TYR B 1 26 ? 75.03582 -15.81454 139.35522 1.000 22.59483 39 TYR B C 1
ATOM 691 O O 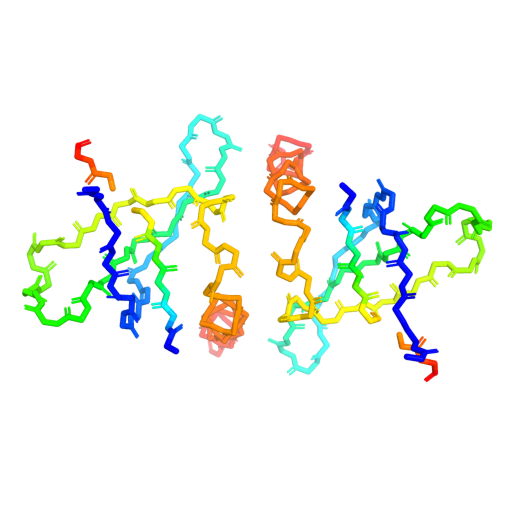. TYR B 1 26 ? 76.00423 -15.06485 139.14256 1.000 22.43091 39 TYR B O 1
ATOM 700 N N . LEU B 1 27 ? 74.40777 -16.48191 138.39077 1.000 20.36104 40 LEU B N 1
ATOM 701 C CA . LEU B 1 27 ? 74.73451 -16.28892 136.98706 1.000 20.67657 40 LEU B CA 1
ATOM 702 C C . LEU B 1 27 ? 74.08478 -14.99073 136.54262 1.000 19.56587 40 LEU B C 1
ATOM 703 O O . LEU B 1 27 ? 72.85114 -14.86094 136.54496 1.000 22.37260 40 LEU B O 1
ATOM 708 N N . THR B 1 28 ? 74.91296 -13.99957 136.24458 1.000 19.81611 41 THR B N 1
ATOM 709 C CA . THR B 1 28 ? 74.46377 -12.62080 136.14190 1.000 20.25468 41 THR B CA 1
ATOM 710 C C . THR B 1 28 ? 74.39761 -12.20292 134.67645 1.000 19.12411 41 THR B C 1
ATOM 711 O O . THR B 1 28 ? 75.41048 -12.24872 133.97603 1.000 22.12647 41 THR B O 1
ATOM 715 N N . LYS B 1 29 ? 73.19745 -11.84258 134.23084 1.000 18.22712 42 LYS B N 1
ATOM 716 C CA . LYS B 1 29 ? 72.96016 -11.28066 132.90111 1.000 20.11470 42 LYS B CA 1
ATOM 717 C C . LYS B 1 29 ? 73.09895 -9.76924 133.00504 1.000 22.13011 42 LYS B C 1
ATOM 718 O O . LYS B 1 29 ? 72.36953 -9.12547 133.76762 1.000 24.83341 42 LYS B O 1
ATOM 724 N N . TRP B 1 30 ? 74.03902 -9.21134 132.25559 1.000 21.55222 43 TRP B N 1
ATOM 725 C CA . TRP B 1 30 ? 74.26499 -7.77641 132.26723 1.000 22.34993 43 TRP B CA 1
ATOM 726 C C . TRP B 1 30 ? 73.38911 -7.06487 131.24003 1.000 27.07242 43 TRP B C 1
ATOM 727 O O . TRP B 1 30 ? 73.25452 -7.51796 130.09859 1.000 20.89522 43 TRP B O 1
ATOM 738 N N . GLU B 1 31 ? 72.80365 -5.92922 131.64937 1.000 22.11030 44 GLU B N 1
ATOM 739 C CA . GLU B 1 31 ? 72.07451 -5.08768 130.70070 1.000 23.48354 44 GLU B CA 1
ATOM 740 C C . GLU B 1 31 ? 73.02527 -4.55238 129.63504 1.000 22.56270 44 GLU B C 1
ATOM 741 O O . GLU B 1 31 ? 74.13641 -4.10200 129.94032 1.000 20.50507 44 GLU B O 1
ATOM 747 N N . GLY B 1 32 ? 72.60105 -4.64276 128.36851 1.000 22.60890 45 GLY B N 1
ATOM 748 C CA . GLY B 1 32 ? 73.39539 -4.14581 127.24752 1.000 23.59013 45 GLY B CA 1
ATOM 749 C C . GLY B 1 32 ? 74.46380 -5.09647 126.76031 1.000 23.00267 45 GLY B C 1
ATOM 750 O O . GLY B 1 32 ? 75.31543 -4.69763 125.95945 1.000 21.70353 45 GLY B O 1
ATOM 751 N N . TYR B 1 33 ? 74.44823 -6.35378 127.22453 1.000 22.32708 46 TYR B N 1
ATOM 752 C CA . TYR B 1 33 ? 75.37264 -7.37982 126.78556 1.000 22.38900 46 TYR B CA 1
ATOM 753 C C . TYR B 1 33 ? 74.59420 -8.64563 126.47261 1.000 23.71598 46 TYR B C 1
ATOM 754 O O . TYR B 1 33 ? 73.60936 -8.94408 127.15113 1.000 24.43490 46 TYR B O 1
ATOM 763 N N . PRO B 1 34 ? 75.02738 -9.40911 125.47958 1.000 26.54107 47 PRO B N 1
ATOM 764 C CA . PRO B 1 34 ? 74.29828 -10.63423 125.11848 1.000 24.40532 47 PRO B CA 1
ATOM 765 C C . PRO B 1 34 ? 74.37235 -11.67232 126.22901 1.000 23.37194 47 PRO B C 1
ATOM 766 O O . PRO B 1 34 ? 75.32110 -11.68873 127.00232 1.000 26.34400 47 PRO B O 1
ATOM 770 N N . ILE B 1 35 ? 73.37027 -12.56058 126.26572 1.000 26.69810 48 ILE B N 1
ATOM 771 C CA . ILE B 1 35 ? 73.32278 -13.65050 127.25062 1.000 27.81579 48 ILE B CA 1
ATOM 772 C C . ILE B 1 35 ? 74.60841 -14.47471 127.25705 1.000 27.94146 48 ILE B C 1
ATOM 773 O O . ILE B 1 35 ? 75.07312 -14.91050 128.32254 1.000 28.04395 48 ILE B O 1
ATOM 778 N N . GLU B 1 36 ? 75.21719 -14.68264 126.07927 1.000 29.95509 49 GLU B N 1
ATOM 779 C CA . GLU B 1 36 ? 76.51664 -15.34969 125.96761 1.000 31.84770 49 GLU B CA 1
ATOM 780 C C . GLU B 1 36 ? 77.58609 -14.76835 126.86960 1.000 33.29852 49 GLU B C 1
ATOM 781 O O . GLU B 1 36 ? 78.54165 -15.48300 127.20523 1.000 34.71430 49 GLU B O 1
ATOM 787 N N . GLN B 1 37 ? 77.43250 -13.51142 127.30278 1.000 28.74390 50 GLN B N 1
ATOM 788 C CA . GLN B 1 37 ? 78.41073 -12.79529 128.10140 1.000 29.21635 50 GLN B CA 1
ATOM 789 C C . GLN B 1 37 ? 78.03502 -12.75236 129.58509 1.000 29.57652 50 GLN B C 1
ATOM 790 O O . GLN B 1 37 ? 78.57332 -11.92828 130.33641 1.000 29.15673 50 GLN B O 1
ATOM 796 N N . CYS B 1 38 ? 77.09779 -13.59010 130.01465 1.000 24.82935 51 CYS B N 1
ATOM 797 C CA . CYS B 1 38 ? 76.76057 -13.60161 131.43449 1.000 24.23505 51 CYS B CA 1
ATOM 798 C C . CYS B 1 38 ? 77.94956 -14.14346 132.23314 1.000 23.58635 51 CYS B C 1
ATOM 799 O O . CYS B 1 38 ? 78.81092 -14.85800 131.71361 1.000 27.24764 51 CYS B O 1
ATOM 802 N N . THR B 1 39 ? 78.00387 -13.79611 133.52127 1.000 23.41814 52 THR B N 1
ATOM 803 C CA . THR B 1 39 ? 79.11906 -14.21680 134.35719 1.000 23.53638 52 THR B CA 1
ATOM 804 C C . THR B 1 39 ? 78.61780 -14.64492 135.73287 1.000 21.94743 52 THR B C 1
ATOM 805 O O . THR B 1 39 ? 77.65165 -14.08825 136.26638 1.000 22.43643 52 THR B O 1
ATOM 809 N N . TRP B 1 40 ? 79.29625 -15.63008 136.30411 1.000 25.53545 53 TRP B N 1
ATOM 810 C CA . TRP B 1 40 ? 79.01364 -16.06345 137.67831 1.000 22.43877 53 TRP B CA 1
ATOM 811 C C . TRP B 1 40 ? 79.56050 -15.04150 138.67351 1.000 22.51315 53 TRP B C 1
ATOM 812 O O . TRP B 1 40 ? 80.74806 -14.70545 138.63328 1.000 27.18691 53 TRP B O 1
ATOM 823 N N . GLU B 1 41 ? 78.71662 -14.56673 139.59511 1.000 24.50943 54 GLU B N 1
ATOM 824 C CA . GLU B 1 41 ? 79.19082 -13.56366 140.53727 1.000 25.43647 54 GLU B CA 1
ATOM 825 C C . GLU B 1 41 ? 78.92260 -13.97567 141.98073 1.000 22.90250 54 GLU B C 1
ATOM 826 O O . GLU B 1 41 ? 77.85751 -14.52904 142.27837 1.000 23.11561 54 GLU B O 1
ATOM 832 N N . PRO B 1 42 ? 79.83166 -13.63946 142.89765 1.000 25.51235 55 PRO B N 1
ATOM 833 C CA . PRO B 1 42 ? 79.59717 -13.91735 144.33123 1.000 25.81594 55 PRO B CA 1
ATOM 834 C C . PRO B 1 42 ? 78.45860 -13.07650 144.89829 1.000 28.98581 55 PRO B C 1
ATOM 835 O O . PRO B 1 42 ? 78.30720 -11.89435 144.57809 1.000 27.76533 55 PRO B O 1
ATOM 839 N N . LEU B 1 43 ? 77.67165 -13.68895 145.79018 1.000 23.66987 56 LEU B N 1
ATOM 840 C CA . LEU B 1 43 ? 76.53837 -12.98857 146.38943 1.000 24.70860 56 LEU B CA 1
ATOM 841 C C . LEU B 1 43 ? 76.97369 -11.72424 147.13437 1.000 25.16096 56 LEU B C 1
ATOM 842 O O . LEU B 1 43 ? 76.25066 -10.71974 147.12959 1.000 25.77587 56 LEU B O 1
ATOM 847 N N . GLU B 1 44 ? 78.15925 -11.73423 147.73059 1.000 30.19588 57 GLU B N 1
ATOM 848 C CA . GLU B 1 44 ? 78.53708 -10.57217 148.53803 1.000 32.92541 57 GLU B CA 1
ATOM 849 C C . GLU B 1 44 ? 78.77150 -9.33025 147.68820 1.000 35.84176 57 GLU B C 1
ATOM 850 O O . GLU B 1 44 ? 78.80618 -8.22098 148.23777 1.000 33.15268 57 GLU B O 1
ATOM 856 N N . ASN B 1 45 ? 78.89424 -9.48331 146.36958 1.000 31.10770 58 ASN B N 1
ATOM 857 C CA . ASN B 1 45 ? 79.12982 -8.36904 145.45464 1.000 30.20398 58 ASN B CA 1
ATOM 858 C C . ASN B 1 45 ? 77.84328 -7.81942 144.86237 1.000 33.94987 58 ASN B C 1
ATOM 859 O O . ASN B 1 45 ? 77.89340 -6.88087 144.05538 1.000 31.12974 58 ASN B O 1
ATOM 864 N N . LEU B 1 46 ? 76.69350 -8.39315 145.22244 1.000 27.67410 59 LEU B N 1
ATOM 865 C CA . LEU B 1 46 ? 75.41525 -8.05586 144.61822 1.000 22.56005 59 LEU B CA 1
ATOM 866 C C . LEU B 1 46 ? 74.53709 -7.23501 145.54346 1.000 25.11843 59 LEU B C 1
ATOM 867 O O . LEU B 1 46 ? 73.31105 -7.22395 145.38162 1.000 25.85452 59 LEU B O 1
ATOM 872 N N . GLY B 1 47 ? 75.16725 -6.48621 146.47029 1.000 33.13536 60 GLY B N 1
ATOM 873 C CA . GLY B 1 47 ? 74.44276 -5.70267 147.44752 1.000 32.66369 60 GLY B CA 1
ATOM 874 C C . GLY B 1 47 ? 73.52424 -4.65215 146.87870 1.000 32.24836 60 GLY B C 1
ATOM 875 O O . GLY B 1 47 ? 72.49377 -4.32826 147.48341 1.000 30.08943 60 GLY B O 1
ATOM 876 N N . LYS B 1 48 ? 73.87539 -4.08050 145.72811 1.000 25.92024 61 LYS B N 1
ATOM 877 C CA . LYS B 1 48 ? 73.02770 -3.04561 145.18924 1.000 25.57472 61 LYS B CA 1
ATOM 878 C C . LYS B 1 48 ? 71.91015 -3.65490 144.33285 1.000 33.39060 61 LYS B C 1
ATOM 879 O O . LYS B 1 48 ? 71.10545 -2.92601 143.74656 1.000 34.97771 61 LYS B O 1
ATOM 885 N N . CYS B 1 49 ? 71.82297 -4.99081 144.26969 1.000 27.81956 62 CYS B N 1
ATOM 886 C CA . CYS B 1 49 ? 70.84548 -5.71245 143.46936 1.000 25.50943 62 CYS B CA 1
ATOM 887 C C . CYS B 1 49 ? 69.86189 -6.51916 144.31012 1.000 29.05459 62 CYS B C 1
ATOM 888 O O . CYS B 1 49 ? 69.41457 -7.59262 143.89101 1.000 27.90831 62 CYS B O 1
ATOM 891 N N . MET B 1 50 ? 69.49546 -6.02779 145.50902 1.000 34.61790 63 MET B N 1
ATOM 892 C CA . MET B 1 50 ? 68.74722 -6.89018 146.42332 1.000 31.51123 63 MET B CA 1
ATOM 893 C C . MET B 1 50 ? 67.30937 -7.12090 146.01900 1.000 29.94041 63 MET B C 1
ATOM 894 O O . MET B 1 50 ? 66.76562 -8.19545 146.31339 1.000 35.38806 63 MET B O 1
ATOM 899 N N . THR B 1 51 ? 66.64884 -6.13965 145.41268 1.000 29.03390 64 THR B N 1
ATOM 900 C CA . THR B 1 51 ? 65.31989 -6.43289 144.88725 1.000 37.49859 64 THR B CA 1
ATOM 901 C C . THR B 1 51 ? 65.39160 -7.52931 143.82907 1.000 36.30290 64 THR B C 1
ATOM 902 O O . THR B 1 51 ? 64.61905 -8.49533 143.87930 1.000 31.10999 64 THR B O 1
ATOM 906 N N . LEU B 1 52 ? 66.34688 -7.42880 142.89101 1.000 34.58563 65 LEU B N 1
ATOM 907 C CA . LEU B 1 52 ? 66.50324 -8.48481 141.89064 1.000 30.86999 65 LEU B CA 1
ATOM 908 C C . LEU B 1 52 ? 66.77431 -9.83362 142.54585 1.000 29.62382 65 LEU B C 1
ATOM 909 O O . LEU B 1 52 ? 66.20845 -10.85973 142.13364 1.000 27.54947 65 LEU B O 1
ATOM 914 N N . ILE B 1 53 ? 67.65432 -9.85203 143.55108 1.000 24.49118 66 ILE B N 1
ATOM 915 C CA . ILE B 1 53 ? 67.98504 -11.09553 144.24739 1.000 25.61625 66 ILE B CA 1
ATOM 916 C C . ILE B 1 53 ? 66.76543 -11.65233 144.96983 1.000 33.92129 66 ILE B C 1
ATOM 917 O O . ILE B 1 53 ? 66.47567 -12.85066 144.89068 1.000 26.11981 66 ILE B O 1
ATOM 922 N N . ALA B 1 54 ? 66.08121 -10.81920 145.76148 1.000 32.77231 67 ALA B N 1
ATOM 923 C CA . ALA B 1 54 ? 64.94675 -11.33653 146.53216 1.000 31.49264 67 ALA B CA 1
ATOM 924 C C . ALA B 1 54 ? 63.82529 -11.81016 145.61673 1.000 28.42996 67 ALA B C 1
ATOM 925 O O . ALA B 1 54 ? 63.20725 -12.86041 145.85877 1.000 27.95941 67 ALA B O 1
ATOM 927 N N . ASP B 1 55 ? 63.56435 -11.06458 144.53800 1.000 31.63058 68 ASP B N 1
ATOM 928 C CA . ASP B 1 55 ? 62.56843 -11.50219 143.55949 1.000 32.47090 68 ASP B CA 1
ATOM 929 C C . ASP B 1 55 ? 62.97215 -12.81529 142.90606 1.000 27.17936 68 ASP B C 1
ATOM 930 O O . ASP B 1 55 ? 62.12446 -13.67450 142.64130 1.000 30.73384 68 ASP B O 1
ATOM 935 N N . TYR B 1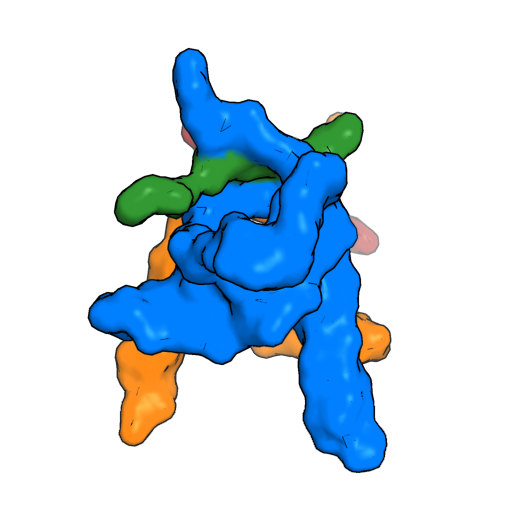 56 ? 64.26138 -12.97604 142.61289 1.000 29.94023 69 TYR B N 1
ATOM 936 C CA . TYR B 1 56 ? 64.71885 -14.20333 141.98033 1.000 26.56289 69 TYR B CA 1
ATOM 937 C C . TYR B 1 56 ? 64.61365 -15.37339 142.94264 1.000 30.61669 69 TYR B C 1
ATOM 938 O O . TYR B 1 56 ? 64.19814 -16.46608 142.55867 1.000 28.48372 69 TYR B O 1
ATOM 947 N N . GLU B 1 57 ? 64.99504 -15.16444 144.20211 1.000 27.15189 70 GLU B N 1
ATOM 948 C CA . GLU B 1 57 ? 64.80478 -16.23226 145.18042 1.000 27.86962 70 GLU B CA 1
ATOM 949 C C . GLU B 1 57 ? 63.32583 -16.55589 145.36718 1.000 32.04321 70 GLU B C 1
ATOM 950 O O . GLU B 1 57 ? 62.96578 -17.72267 145.56473 1.000 33.03800 70 GLU B O 1
ATOM 956 N N . ALA B 1 58 ? 62.44844 -15.55194 145.28450 1.000 34.13849 71 ALA B N 1
ATOM 957 C CA . ALA B 1 58 ? 61.01975 -15.83114 145.41315 1.000 35.43250 71 ALA B CA 1
ATOM 958 C C . ALA B 1 58 ? 60.51007 -16.62173 144.21407 1.000 40.46103 71 ALA B C 1
ATOM 959 O O . ALA B 1 58 ? 59.69397 -17.54201 144.36022 1.000 34.65862 71 ALA B O 1
ATOM 961 N N . GLU B 1 59 ? 60.96600 -16.25439 143.01233 1.000 36.69487 72 GLU B N 1
ATOM 962 C CA . GLU B 1 59 ? 60.64595 -17.02567 141.80792 1.000 33.69949 72 GLU B CA 1
ATOM 963 C C . GLU B 1 59 ? 61.10808 -18.47392 141.93782 1.000 33.30511 72 GLU B C 1
ATOM 964 O O . GLU B 1 59 ? 60.35142 -19.41185 141.65460 1.000 38.39918 72 GLU B O 1
ATOM 970 N N . LEU B 1 60 ? 62.34966 -18.67934 142.37639 1.000 29.54825 73 LEU B N 1
ATOM 971 C CA . LEU B 1 60 ? 62.87166 -20.03724 142.50820 1.000 28.82811 73 LEU B CA 1
ATOM 972 C C . LEU B 1 60 ? 62.06045 -20.85388 143.50458 1.000 43.44984 73 LEU B C 1
ATOM 973 O O . LEU B 1 60 ? 61.82033 -22.05187 143.29663 1.000 33.31361 73 LEU B O 1
ATOM 978 N N . PHE B 1 61 ? 61.66991 -20.23749 144.62086 1.000 30.49282 74 PHE B N 1
ATOM 979 C CA . PHE B 1 61 ? 60.93540 -20.99047 145.62760 1.000 37.10169 74 PHE B CA 1
ATOM 980 C C . PHE B 1 61 ? 59.61927 -21.49048 145.05194 1.000 35.54944 74 PHE B C 1
ATOM 981 O O . PHE B 1 61 ? 59.23911 -22.64724 145.26237 1.000 40.79769 74 PHE B O 1
ATOM 989 N N . GLN B 1 62 ? 58.91226 -20.64036 144.30819 1.000 35.83252 75 GLN B N 1
ATOM 990 C CA . GLN B 1 62 ? 57.70883 -21.11908 143.64160 1.000 45.43755 75 GLN B CA 1
ATOM 991 C C . GLN B 1 62 ? 58.03884 -22.20888 142.62533 1.000 46.42929 75 GLN B C 1
ATOM 992 O O . GLN B 1 62 ? 57.59861 -23.34842 142.78231 1.000 47.57234 75 GLN B O 1
ATOM 998 N N . GLN B 1 63 ? 58.86225 -21.90457 141.61002 1.000 42.16049 76 GLN B N 1
ATOM 999 C CA . GLN B 1 63 ? 59.18627 -22.90502 140.57938 1.000 48.04561 76 GLN B CA 1
ATOM 1000 C C . GLN B 1 63 ? 59.61910 -24.26377 141.13635 1.000 44.12897 76 GLN B C 1
ATOM 1001 O O . GLN B 1 63 ? 59.50682 -25.26782 140.42354 1.000 42.94995 76 GLN B O 1
ATOM 1007 N N . SER B 1 64 ? 60.10685 -24.33008 142.37570 1.000 46.90375 77 SER B N 1
ATOM 1008 C CA . SER B 1 64 ? 60.67869 -25.55469 142.94511 1.000 47.53361 77 SER B CA 1
ATOM 1009 C C . SER B 1 64 ? 59.69565 -26.30892 143.82959 1.000 50.70935 77 SER B C 1
ATOM 1010 O O . SER B 1 64 ? 60.09571 -26.99375 144.78195 1.000 53.71216 77 SER B O 1
ATOM 1013 N N . ARG B 1 65 ? 58.40513 -26.21381 143.54044 1.000 44.01710 78 ARG B N 1
ATOM 1014 C CA . ARG B 1 65 ? 57.41380 -26.85139 144.38499 1.000 56.39259 78 ARG B CA 1
ATOM 1015 C C . ARG B 1 65 ? 57.48119 -28.37670 144.19991 1.000 54.20873 78 ARG B C 1
ATOM 1016 O O . ARG B 1 65 ? 56.69809 -29.12650 144.78951 1.000 53.90016 78 ARG B O 1
ATOM 1024 N N . LYS C 2 1 ? 79.77954 -0.21161 158.87774 1.000 58.27038 4 LYS C N 1
ATOM 1025 C CA . LYS C 2 1 ? 79.00717 -1.13848 159.69898 1.000 57.30317 4 LYS C CA 1
ATOM 1026 C C . LYS C 2 1 ? 77.82925 -1.63986 158.87959 1.000 54.03414 4 LYS C C 1
ATOM 1027 O O . LYS C 2 1 ? 77.51345 -1.06645 157.83658 1.000 57.50443 4 LYS C O 1
ATOM 1033 N N . GLN C 2 2 ? 77.17516 -2.71883 159.30979 1.000 37.02247 5 GLN C N 1
ATOM 1034 C CA . GLN C 2 2 ? 76.10886 -3.28512 158.49657 1.000 37.11307 5 GLN C CA 1
ATOM 1035 C C . GLN C 2 2 ? 74.77806 -3.05232 159.19709 1.000 32.29585 5 GLN C C 1
ATOM 1036 O O . GLN C 2 2 ? 74.58215 -3.49446 160.32615 1.000 31.61309 5 GLN C O 1
ATOM 1042 N N . THR C 2 3 ? 73.87446 -2.35104 158.52466 1.000 26.68286 6 THR C N 1
ATOM 1043 C CA . THR C 2 3 ? 72.62768 -1.89545 159.11110 1.000 26.35820 6 THR C CA 1
ATOM 1044 C C . THR C 2 3 ? 71.45163 -2.32327 158.25089 1.000 29.14397 6 THR C C 1
ATOM 1045 O O . THR C 2 3 ? 71.61260 -2.66022 157.07012 1.000 27.92290 6 THR C O 1
ATOM 1049 N N . ALA C 2 4 ? 70.26015 -2.28753 158.85123 1.000 25.94580 7 ALA C N 1
ATOM 1050 C CA . ALA C 2 4 ? 69.02761 -2.60041 158.13782 1.000 26.26915 7 ALA C CA 1
ATOM 1051 C C . ALA C 2 4 ? 67.85981 -2.02387 158.91931 1.000 24.98939 7 ALA C C 1
ATOM 1052 O O . ALA C 2 4 ? 67.94764 -1.80349 160.12848 1.000 27.46441 7 ALA C O 1
ATOM 1054 N N . ARG C 2 5 ? 66.75581 -1.79656 158.21237 1.000 22.52096 8 ARG C N 1
ATOM 1055 C CA . ARG C 2 5 ? 65.50412 -1.41506 158.84211 1.000 23.40345 8 ARG C CA 1
ATOM 1056 C C . ARG C 2 5 ? 64.95785 -2.57341 159.69478 1.000 27.60368 8 ARG C C 1
ATOM 1057 O O . ARG C 2 5 ? 65.06251 -3.72472 159.30278 1.000 28.60511 8 ARG C O 1
ATOM 1077 N N . SER C 2 7 ? 61.87862 -4.53008 161.43916 1.000 29.77792 10 SER C N 1
ATOM 1078 C CA . SER C 2 7 ? 60.44605 -4.73275 161.43253 1.000 30.95762 10 SER C CA 1
ATOM 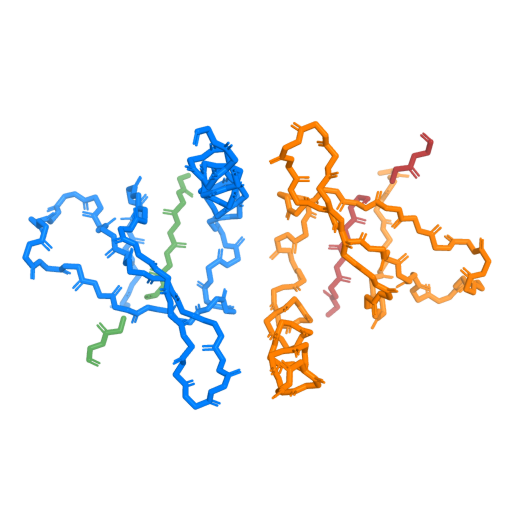1079 C C . SER C 2 7 ? 59.86222 -4.67205 162.84433 1.000 39.15701 10 SER C C 1
ATOM 1080 O O . SER C 2 7 ? 60.51573 -5.01859 163.84150 1.000 37.87783 10 SER C O 1
ATOM 1083 N N . THR C 2 8 ? 58.61408 -4.23178 162.90734 1.000 43.70516 11 THR C N 1
ATOM 1084 C CA . THR C 2 8 ? 57.80545 -4.32282 164.11321 1.000 52.07607 11 THR C CA 1
ATOM 1085 C C . THR C 2 8 ? 56.52696 -5.10571 163.82934 1.000 58.24015 11 THR C C 1
ATOM 1086 O O . THR C 2 8 ? 56.30761 -5.56107 162.69708 1.000 57.22969 11 THR C O 1
ATOM 1090 N N . LYS D 2 1 ? 68.68311 1.81354 139.35356 1.000 61.57661 4 LYS D N 1
ATOM 1091 C CA . LYS D 2 1 ? 69.76669 1.21613 138.57966 1.000 51.05119 4 LYS D CA 1
ATOM 1092 C C . LYS D 2 1 ? 70.54138 0.29234 139.52892 1.000 57.49382 4 LYS D C 1
ATOM 1093 O O . LYS D 2 1 ? 71.04897 0.73941 140.55586 1.000 52.45140 4 LYS D O 1
ATOM 1099 N N . GLN D 2 2 ? 70.59519 -1.00738 139.23970 1.000 38.15112 5 GLN D N 1
ATOM 1100 C CA . GLN D 2 2 ? 71.28143 -1.94083 140.12052 1.000 30.87107 5 GLN D CA 1
ATOM 1101 C C . GLN D 2 2 ? 72.57578 -2.36837 139.44506 1.000 30.24794 5 GLN D C 1
ATOM 1102 O O . GLN D 2 2 ? 72.54906 -2.92312 138.34768 1.000 30.73086 5 GLN D O 1
ATOM 1108 N N . THR D 2 3 ? 73.70366 -2.06134 140.07197 1.000 26.46636 6 THR D N 1
ATOM 1109 C CA . THR D 2 3 ? 74.99757 -2.32357 139.47578 1.000 27.11038 6 THR D CA 1
ATOM 1110 C C . THR D 2 3 ? 75.79941 -3.27980 140.33847 1.000 30.36839 6 THR D C 1
ATOM 1111 O O . THR D 2 3 ? 75.48484 -3.51313 141.51186 1.000 28.65281 6 THR D O 1
ATOM 1115 N N . ALA D 2 4 ? 76.84702 -3.83537 139.74402 1.000 23.44417 7 ALA D N 1
ATOM 1116 C CA . ALA D 2 4 ? 77.72511 -4.75196 140.45509 1.000 23.30929 7 ALA D CA 1
ATOM 1117 C C . ALA D 2 4 ? 79.03474 -4.86009 139.69835 1.000 28.45330 7 ALA D C 1
ATOM 1118 O O . ALA D 2 4 ? 79.06657 -4.68514 138.47178 1.000 27.76865 7 ALA D O 1
ATOM 1120 N N . ARG D 2 5 ? 80.10706 -5.17157 140.43320 1.000 24.04499 8 ARG D N 1
ATOM 1121 C CA . ARG D 2 5 ? 81.39669 -5.52739 139.82975 1.000 25.21323 8 ARG D CA 1
ATOM 1122 C C . ARG D 2 5 ? 81.26184 -6.79176 138.96593 1.000 30.14832 8 ARG D C 1
ATOM 1123 O O . ARG D 2 5 ? 80.51520 -7.70090 139.31603 1.000 31.60979 8 ARG D O 1
ATOM 1143 N N . SER D 2 7 ? 83.18324 -10.01558 137.15333 1.000 33.13698 10 SER D N 1
ATOM 1144 C CA . SER D 2 7 ? 84.37145 -10.85687 137.17483 1.000 33.83602 10 SER D CA 1
ATOM 1145 C C . SER D 2 7 ? 84.90375 -11.13824 135.75705 1.000 42.73617 10 SER D C 1
ATOM 1146 O O . SER D 2 7 ? 84.14021 -11.17850 134.76243 1.000 43.43814 10 SER D O 1
ATOM 1149 N N . THR D 2 8 ? 86.22169 -11.29164 135.65272 1.000 41.20137 11 THR D N 1
ATOM 1150 C CA . THR D 2 8 ? 86.87332 -11.53235 134.36158 1.000 53.83464 11 THR D CA 1
ATOM 1151 C C . THR D 2 8 ? 87.79536 -12.73986 134.47507 1.000 49.34716 11 THR D C 1
ATOM 1152 O O . THR D 2 8 ? 88.27629 -13.05347 135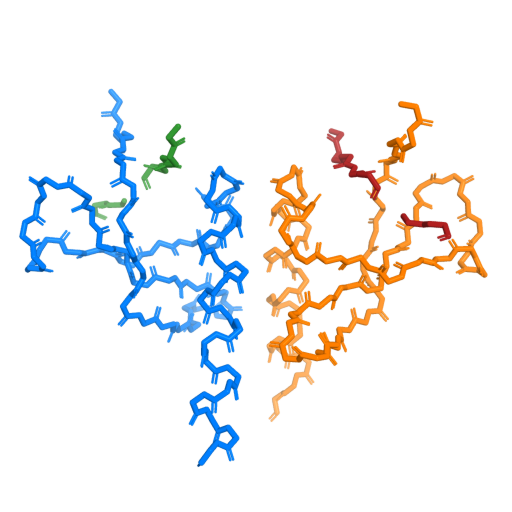.57232 1.000 57.27698 11 THR D O 1
#

Secondary structure (DSSP, 8-state):
---EEEEEEEEEEEETTEEEEEEEETTS-GGG-EEEEGGG-GGGHHHHHHHHHHHHHHHH-/---EEEEEEEEEEEETTEEEEEEEETTS-GGG-EEEEGGG-GGGHHHHHHHHHHHHHHT-/--EE---/--EE---

InterPro domains:
  IPR000953 Chromo/chromo shadow domain [PS50013] (22-81)
  IPR000953 Chromo/chromo shadow domain [SM00298] (21-74)
  IPR016197 Chromo-like domain superfamily [SSF54160] (17-74)
  IPR017984 Chromo domain subgroup [PR00504] (19-27)
  IPR017984 Chromo domain subgroup [PR00504] (32-46)
  IPR017984 Chromo domain subgroup [PR00504] (47-59)
  IPR023780 Chromo domain [PF00385] (22-70)
  IPR049558 Rhino, chromodomain [cd18630] (21-71)
  IPR051219 Heterochromatin-associated chromo domain-containing protein [PTHR22812] (16-82)

Sequence (135 aa):
SSEYIVEKFLGKRYLRGRPQYLTKWEGYPIEQCTWEPLENLGKCMTLIADYEAELFQQSRESSEYIVEKFLGKRYLRGRPQYLTKWEGYPIEQCTWEPLENLGKCMTLIADYEAELFQQSRKQTARSTKQTARST

Nearest PDB structures (foldseek):
  7vrf-assembly1_B  TM=1.015E+00  e=4.485E-11  Drosophila melanogaster
  4quf-assembly1_B  TM=9.573E-01  e=4.838E-08  Drosophila melanogaster
  4quf-assembly2_D  TM=9.716E-01  e=1.325E-07  Drosophila melanogaster
  3fdt-assembly1_A  TM=9.475E-01  e=1.906E-05  Homo sapiens
  5eq0-assembly1_A  TM=9.226E-01  e=3.730E-05  Homo sapiens

Organism: Drosophila melanogaster (NCBI:txid7227)

Radius of gyration: 15.31 Å; Cα contacts (8 Å, |Δi|>4): 244; chains: 4; bounding box: 32×38×48 Å

Foldseek 3Di:
DDDFAFDAWDDWDADVRFIWTFTDTPPDDSVPTDTGGPVVCVVVVVRVVVVVVVVVVVVVD/DPDFAFDAWDDWDADVRFIWTFTDTPPDDSVPTDIGGPVVCVVPVVRVVVVVVVVVVVVD/DDDDDPD/DDDDDPD